Protein AF-A0A069I7I7-F1 (afdb_monomer)

Structure (mmCIF, N/CA/C/O backbone):
data_AF-A0A069I7I7-F1
#
_entry.id   AF-A0A069I7I7-F1
#
loop_
_atom_site.group_PDB
_atom_site.id
_atom_site.type_symbol
_atom_site.label_atom_id
_atom_site.label_alt_id
_atom_site.label_comp_id
_atom_site.label_asym_id
_atom_site.label_entity_id
_atom_site.label_seq_id
_atom_site.pdbx_PDB_ins_code
_atom_site.Cartn_x
_atom_site.Cartn_y
_atom_site.Cartn_z
_atom_site.occupancy
_atom_site.B_iso_or_equiv
_atom_site.auth_seq_id
_atom_site.auth_comp_id
_atom_site.auth_asym_id
_atom_site.auth_atom_id
_atom_site.pdbx_PDB_model_num
ATOM 1 N N . MET A 1 1 ? 17.242 -14.903 -1.093 1.00 51.94 1 MET A N 1
ATOM 2 C CA . MET A 1 1 ? 15.790 -14.796 -0.841 1.00 51.94 1 MET A CA 1
ATOM 3 C C . MET A 1 1 ? 15.585 -13.545 -0.010 1.00 51.94 1 MET A C 1
ATOM 5 O O . MET A 1 1 ? 16.228 -13.436 1.028 1.00 51.94 1 MET A O 1
ATOM 9 N N . GLU A 1 2 ? 14.822 -12.568 -0.493 1.00 73.19 2 GLU A N 1
ATOM 10 C CA . GLU A 1 2 ? 14.575 -11.352 0.289 1.00 73.19 2 GLU A CA 1
ATOM 11 C C . GLU A 1 2 ? 13.695 -11.667 1.502 1.00 73.19 2 GLU A C 1
ATOM 13 O O . GLU A 1 2 ? 12.780 -12.489 1.434 1.00 73.19 2 GLU A O 1
ATOM 18 N N . LYS A 1 3 ? 14.014 -11.047 2.639 1.00 81.94 3 LYS A N 1
ATOM 19 C CA . LYS A 1 3 ? 13.274 -11.223 3.890 1.00 81.94 3 LYS A CA 1
ATOM 20 C C . LYS A 1 3 ? 11.947 -10.454 3.802 1.00 81.94 3 LYS A C 1
ATOM 22 O O . LYS A 1 3 ? 11.969 -9.314 3.336 1.00 81.94 3 LYS A O 1
ATOM 27 N N . PRO A 1 4 ? 10.820 -11.002 4.297 1.00 85.81 4 PRO A N 1
ATOM 28 C CA . PRO A 1 4 ? 9.576 -10.244 4.380 1.00 85.81 4 PRO A CA 1
ATOM 29 C C . PRO A 1 4 ? 9.771 -8.966 5.209 1.00 85.81 4 PRO A C 1
ATOM 31 O O . PRO A 1 4 ? 10.443 -8.972 6.246 1.00 85.81 4 PRO A O 1
ATOM 34 N N . ILE A 1 5 ? 9.177 -7.870 4.739 1.00 89.19 5 ILE A N 1
ATOM 35 C CA . ILE A 1 5 ? 9.208 -6.559 5.394 1.00 89.19 5 ILE A CA 1
ATOM 36 C C . ILE A 1 5 ? 7.835 -6.228 5.981 1.00 89.19 5 ILE A C 1
ATOM 38 O O . ILE A 1 5 ? 6.811 -6.654 5.453 1.00 89.19 5 ILE A O 1
ATOM 42 N N . SER A 1 6 ? 7.810 -5.471 7.080 1.00 90.12 6 SER A N 1
ATOM 43 C CA . SER A 1 6 ? 6.559 -4.979 7.662 1.00 90.12 6 SER A CA 1
ATOM 44 C C . SER A 1 6 ? 5.961 -3.854 6.817 1.00 90.12 6 SER A C 1
ATOM 46 O O . SER A 1 6 ? 6.673 -3.160 6.087 1.00 90.12 6 SER A O 1
ATOM 48 N N . LEU A 1 7 ? 4.651 -3.644 6.958 1.00 88.69 7 LEU A N 1
ATOM 49 C CA . LEU A 1 7 ? 3.927 -2.584 6.256 1.00 88.69 7 LEU A CA 1
ATOM 50 C C . LEU A 1 7 ? 4.448 -1.182 6.625 1.00 88.69 7 LEU A C 1
ATOM 52 O O . LEU A 1 7 ? 4.604 -0.331 5.758 1.00 88.69 7 LEU A O 1
ATOM 56 N N . GLU A 1 8 ? 4.810 -0.968 7.891 1.00 89.56 8 GLU A N 1
ATOM 57 C CA . GLU A 1 8 ? 5.459 0.265 8.357 1.00 89.56 8 GLU A CA 1
ATOM 58 C C . GLU A 1 8 ? 6.761 0.540 7.587 1.00 89.56 8 GLU A C 1
ATOM 60 O O . GLU A 1 8 ? 6.950 1.611 7.009 1.00 89.56 8 GLU A O 1
ATOM 65 N N . ARG A 1 9 ? 7.646 -0.463 7.503 1.00 90.31 9 ARG A N 1
ATOM 66 C CA . ARG A 1 9 ? 8.910 -0.345 6.763 1.00 90.31 9 ARG A CA 1
ATOM 67 C C . ARG A 1 9 ? 8.695 -0.213 5.261 1.00 90.31 9 ARG A C 1
ATOM 69 O O . ARG A 1 9 ? 9.555 0.348 4.580 1.00 90.31 9 ARG A O 1
ATOM 76 N N . LEU A 1 10 ? 7.598 -0.750 4.729 1.00 91.50 10 LEU A N 1
ATOM 77 C CA . LEU A 1 10 ? 7.233 -0.568 3.331 1.00 91.50 10 LEU A CA 1
ATOM 78 C C . LEU A 1 10 ? 6.961 0.915 3.046 1.00 91.50 10 LEU A C 1
ATOM 80 O O . LEU A 1 10 ? 7.569 1.438 2.117 1.00 91.50 10 LEU A O 1
ATOM 84 N N . PHE A 1 11 ? 6.129 1.578 3.855 1.00 90.50 11 PHE A N 1
ATOM 85 C CA . PHE A 1 11 ? 5.718 2.972 3.637 1.00 90.50 11 PHE A CA 1
ATOM 86 C C . PHE A 1 11 ? 6.732 4.030 4.091 1.00 90.50 11 PHE A C 1
ATOM 88 O O . PHE A 1 11 ? 6.645 5.177 3.658 1.00 90.50 11 PHE A O 1
ATOM 95 N N . LYS A 1 12 ? 7.707 3.671 4.929 1.00 91.56 12 LYS A N 1
ATOM 96 C CA . LYS A 1 12 ? 8.744 4.609 5.373 1.00 91.56 12 LYS A CA 1
ATOM 97 C C . LYS A 1 12 ? 9.637 5.069 4.210 1.00 91.56 12 LYS A C 1
ATOM 99 O O . LYS A 1 12 ? 10.272 4.225 3.579 1.00 91.56 12 LYS A O 1
ATOM 104 N N . GLU A 1 13 ? 9.717 6.388 3.992 1.00 90.44 13 GLU A N 1
ATOM 105 C CA . GLU A 1 13 ? 10.642 7.068 3.053 1.00 90.44 13 GLU A CA 1
ATOM 106 C C . GLU A 1 13 ? 10.544 6.575 1.591 1.00 90.44 13 GLU A C 1
ATOM 108 O O . GLU A 1 13 ? 11.500 6.653 0.815 1.00 90.44 13 GLU A O 1
ATOM 113 N N . LYS A 1 14 ? 9.376 6.049 1.194 1.00 92.75 14 LYS A N 1
ATOM 114 C CA . LYS A 1 14 ? 9.113 5.578 -0.173 1.00 92.75 14 LYS A CA 1
ATOM 115 C C . LYS A 1 14 ? 7.915 6.281 -0.783 1.00 92.75 14 LYS A C 1
ATOM 117 O O . LYS A 1 14 ? 6.891 6.468 -0.129 1.00 92.75 14 LYS A O 1
ATOM 122 N N . ILE A 1 15 ? 8.031 6.587 -2.068 1.00 92.25 15 ILE A N 1
ATOM 123 C CA . ILE A 1 15 ? 6.934 7.064 -2.905 1.00 92.25 15 ILE A CA 1
ATOM 124 C C . ILE A 1 15 ? 6.593 5.955 -3.890 1.00 92.25 15 ILE A C 1
ATOM 126 O O . ILE A 1 15 ? 7.473 5.417 -4.558 1.00 92.25 15 ILE A O 1
ATOM 130 N N . PHE A 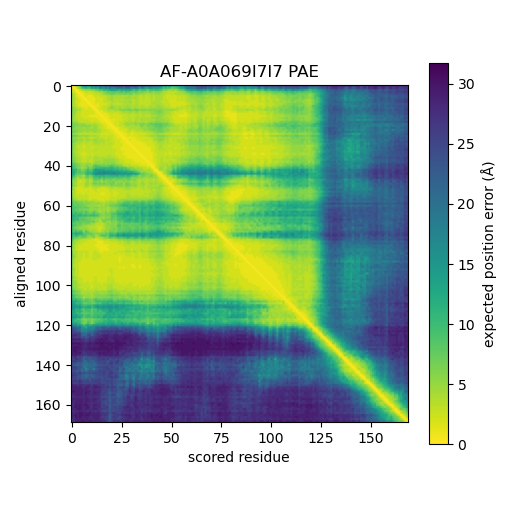1 16 ? 5.312 5.618 -3.994 1.00 94.12 16 PHE A N 1
ATOM 131 C CA . PHE A 1 16 ? 4.826 4.606 -4.923 1.00 94.12 16 PHE A CA 1
ATOM 132 C C . PHE A 1 16 ? 4.076 5.275 -6.066 1.00 94.12 16 PHE A C 1
ATOM 134 O O . PHE A 1 16 ? 3.040 5.904 -5.849 1.00 94.12 16 PHE A O 1
ATOM 141 N N . ARG A 1 17 ? 4.571 5.099 -7.288 1.00 91.81 17 ARG A N 1
ATOM 142 C CA . ARG A 1 17 ? 3.918 5.564 -8.509 1.00 91.81 17 ARG A CA 1
ATOM 143 C C . ARG A 1 17 ? 3.365 4.371 -9.278 1.00 91.81 17 ARG A C 1
ATOM 145 O O . ARG A 1 17 ? 4.064 3.388 -9.524 1.00 91.81 17 ARG A O 1
ATOM 152 N N . ILE A 1 18 ? 2.089 4.460 -9.641 1.00 92.62 18 ILE A N 1
ATOM 153 C CA . ILE A 1 18 ? 1.427 3.482 -10.506 1.00 92.62 18 ILE A CA 1
ATOM 154 C C . ILE A 1 18 ? 1.646 3.933 -11.956 1.00 92.62 18 ILE A C 1
ATOM 156 O O . ILE A 1 18 ? 1.215 5.036 -12.290 1.00 92.62 18 ILE A O 1
ATOM 160 N N . PRO A 1 19 ? 2.324 3.143 -12.806 1.00 90.44 19 PRO A N 1
ATOM 161 C CA . PRO A 1 19 ? 2.519 3.500 -14.210 1.00 90.44 19 PRO A CA 1
ATOM 162 C C . PRO A 1 19 ? 1.201 3.565 -14.994 1.00 90.44 19 PRO A C 1
ATOM 164 O O . PRO A 1 19 ? 0.278 2.802 -14.717 1.00 90.44 19 PRO A O 1
ATOM 167 N N . ASP A 1 20 ? 1.127 4.411 -16.023 1.00 88.81 20 ASP A N 1
ATOM 168 C CA . ASP A 1 20 ? -0.123 4.667 -16.763 1.00 88.81 20 ASP A CA 1
ATOM 169 C C . ASP A 1 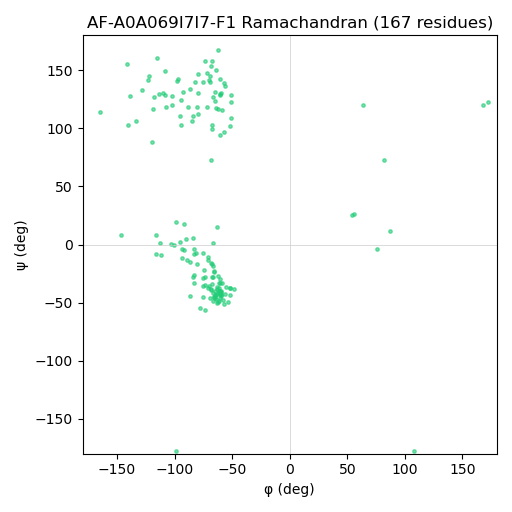20 ? -0.657 3.452 -17.540 1.00 88.81 20 ASP A C 1
ATOM 171 O O . ASP A 1 20 ? -1.854 3.354 -17.804 1.00 88.81 20 ASP A O 1
ATOM 175 N N . TYR A 1 21 ? 0.214 2.498 -17.881 1.00 89.12 21 TYR A N 1
ATOM 176 C CA . TYR A 1 21 ? -0.165 1.250 -18.554 1.00 89.12 21 TYR A CA 1
ATOM 177 C C . TYR A 1 21 ? -0.840 0.231 -17.622 1.00 89.12 21 TYR A C 1
ATOM 179 O O . TYR A 1 21 ? -1.317 -0.808 -18.082 1.00 89.12 21 TYR A O 1
ATOM 187 N N . GLN A 1 22 ? -0.874 0.490 -16.314 1.00 91.38 22 GLN A N 1
ATOM 188 C CA . GLN A 1 22 ? -1.539 -0.385 -15.362 1.00 91.38 22 GLN A CA 1
ATOM 189 C C . GLN A 1 22 ? -3.055 -0.174 -15.357 1.00 91.38 22 GLN A C 1
ATOM 191 O O . GLN A 1 22 ? -3.574 0.932 -15.512 1.00 91.38 22 GLN A O 1
ATOM 196 N N . ARG A 1 23 ? -3.801 -1.256 -15.117 1.00 92.12 23 ARG A N 1
ATOM 197 C CA . ARG A 1 23 ? -5.268 -1.183 -15.045 1.00 92.12 23 ARG A CA 1
ATOM 198 C C . ARG A 1 23 ? -5.742 -0.395 -13.821 1.00 92.12 23 ARG A C 1
ATOM 200 O O . ARG A 1 23 ? -5.053 -0.318 -12.809 1.00 92.12 23 ARG A O 1
ATOM 207 N N . GLY A 1 24 ? -6.969 0.117 -13.872 1.00 93.75 24 GLY A N 1
ATOM 208 C CA . GLY A 1 24 ? -7.611 0.734 -12.709 1.00 93.75 24 GLY A CA 1
ATOM 209 C C . GLY A 1 24 ? -7.825 -0.242 -11.543 1.00 93.75 24 GLY A C 1
ATOM 210 O O . GLY A 1 24 ? -7.709 -1.464 -11.689 1.00 93.75 24 GLY A O 1
ATOM 211 N N . TYR A 1 25 ? -8.158 0.300 -10.369 1.00 94.88 25 TYR A N 1
ATOM 212 C CA . TYR A 1 25 ? -8.562 -0.516 -9.225 1.00 94.88 25 TYR A CA 1
ATOM 213 C C . TYR A 1 25 ? -9.822 -1.328 -9.562 1.00 94.88 25 TYR A C 1
ATOM 215 O O . TYR A 1 25 ? -10.793 -0.775 -10.073 1.00 94.88 25 TYR A O 1
ATOM 223 N N . ALA A 1 26 ? -9.788 -2.639 -9.321 1.00 95.12 26 ALA A N 1
ATOM 224 C CA . ALA A 1 26 ? -10.813 -3.569 -9.796 1.00 95.12 26 ALA A CA 1
ATOM 225 C C . ALA A 1 26 ? -11.074 -4.752 -8.849 1.00 95.12 26 ALA A C 1
ATOM 227 O O . ALA A 1 26 ? -11.787 -5.682 -9.232 1.00 95.12 26 ALA A O 1
ATOM 228 N N . TRP A 1 27 ? -10.508 -4.754 -7.637 1.00 95.38 27 TRP A N 1
ATOM 229 C CA . TRP A 1 27 ? -10.890 -5.734 -6.619 1.00 95.38 27 TRP A CA 1
ATOM 230 C C . TRP A 1 27 ? -12.378 -5.610 -6.286 1.00 95.38 27 TRP A C 1
ATOM 232 O O . TRP A 1 27 ? -12.891 -4.521 -6.032 1.00 95.38 27 TRP A O 1
ATOM 242 N N . GLN A 1 28 ? -13.054 -6.752 -6.322 1.00 94.62 28 GLN A N 1
ATOM 243 C CA . GLN A 1 28 ? -14.460 -6.924 -6.002 1.00 94.62 28 GLN A CA 1
ATOM 244 C C . GLN A 1 28 ? -14.610 -7.437 -4.568 1.00 94.62 28 GLN A C 1
ATOM 246 O O . GLN A 1 28 ? -13.647 -7.594 -3.809 1.00 94.62 28 GLN A O 1
ATOM 251 N N . ARG A 1 29 ? -15.859 -7.682 -4.179 1.00 94.25 29 ARG A N 1
ATOM 252 C CA . ARG A 1 29 ? -16.228 -8.015 -2.807 1.00 94.25 29 ARG A CA 1
ATOM 253 C C . ARG A 1 29 ? -15.549 -9.289 -2.309 1.00 94.25 29 ARG A C 1
ATOM 255 O O . ARG A 1 29 ? -15.216 -9.368 -1.131 1.00 94.25 29 ARG A O 1
ATOM 262 N N . GLU A 1 30 ? -15.312 -10.252 -3.189 1.00 95.69 30 GLU A N 1
ATOM 263 C CA . GLU A 1 30 ? -14.651 -11.515 -2.872 1.00 95.69 30 GLU A CA 1
ATOM 264 C C . GLU A 1 30 ? -13.188 -11.287 -2.474 1.00 95.69 30 GLU A C 1
ATOM 266 O O . GLU A 1 30 ? -12.748 -11.806 -1.450 1.00 95.69 30 GLU A O 1
ATOM 271 N N . GLN A 1 31 ? -12.448 -10.460 -3.225 1.00 93.75 31 GLN A N 1
ATOM 272 C CA . GLN A 1 31 ? -11.058 -10.134 -2.884 1.00 93.75 31 GLN A CA 1
ATOM 273 C C . GLN A 1 31 ? -10.975 -9.295 -1.607 1.00 93.75 31 GLN A C 1
ATOM 275 O O . GLN A 1 31 ? -10.097 -9.528 -0.780 1.00 93.75 31 GLN A O 1
ATOM 280 N N . LEU A 1 32 ? -11.911 -8.360 -1.416 1.00 94.56 32 LEU A N 1
ATOM 281 C CA . LEU A 1 32 ? -12.004 -7.579 -0.180 1.00 94.56 32 LEU A CA 1
ATOM 282 C C . LEU A 1 32 ? -12.306 -8.460 1.036 1.00 94.56 32 LEU A C 1
ATOM 284 O O . LEU A 1 32 ? -11.750 -8.234 2.107 1.00 94.56 32 LEU A O 1
ATOM 288 N N . LYS A 1 33 ? -13.160 -9.477 0.874 1.00 94.06 33 LYS A N 1
ATOM 289 C CA . LYS A 1 33 ? -13.464 -10.443 1.931 1.00 94.06 33 LYS A CA 1
ATOM 290 C C . LYS A 1 33 ? -12.237 -11.283 2.285 1.00 94.06 33 LYS A C 1
ATOM 292 O O . LYS A 1 33 ? -11.941 -11.412 3.464 1.00 94.06 33 LYS A O 1
ATOM 297 N N . ALA A 1 34 ? -11.504 -11.781 1.290 1.00 91.00 34 ALA A N 1
ATOM 298 C CA . ALA A 1 34 ? -10.265 -12.523 1.527 1.00 91.00 34 ALA A CA 1
ATOM 299 C C . ALA A 1 34 ? -9.213 -11.659 2.247 1.00 91.00 34 ALA A C 1
ATOM 301 O O . ALA A 1 34 ? -8.657 -12.072 3.256 1.00 91.00 34 ALA A O 1
ATOM 302 N N . PHE A 1 35 ? -9.016 -10.415 1.795 1.00 91.50 35 PHE A N 1
ATOM 303 C CA . PHE A 1 35 ? -8.140 -9.450 2.467 1.00 91.50 35 PHE A CA 1
ATOM 304 C C . PHE A 1 35 ? -8.539 -9.219 3.931 1.00 91.50 35 PHE A C 1
ATOM 306 O O . PHE A 1 35 ? -7.693 -9.148 4.819 1.00 91.50 35 PHE A O 1
ATOM 313 N N . TRP A 1 36 ? -9.839 -9.101 4.188 1.00 91.75 36 TRP A N 1
ATOM 314 C CA . TRP A 1 36 ? -10.365 -8.920 5.531 1.00 91.75 36 TRP A CA 1
ATOM 315 C C . TRP A 1 36 ? -10.145 -10.150 6.421 1.00 91.75 36 TRP A C 1
ATOM 317 O O . TRP A 1 36 ? -9.755 -10.018 7.579 1.00 91.75 36 TRP A O 1
ATOM 327 N N . GLU A 1 37 ? -10.353 -11.348 5.878 1.00 89.44 37 GLU A N 1
ATOM 328 C CA . GLU A 1 37 ? -10.067 -12.605 6.570 1.00 89.44 37 GLU A CA 1
ATOM 329 C C . GLU A 1 37 ? -8.575 -12.726 6.913 1.00 89.44 37 GLU A C 1
ATOM 331 O O . GLU A 1 37 ? -8.250 -13.123 8.033 1.00 89.44 37 GLU A O 1
ATOM 336 N N . ASP A 1 38 ? -7.669 -12.320 6.018 1.00 87.88 38 ASP A N 1
ATOM 337 C CA . ASP A 1 38 ? -6.225 -12.298 6.293 1.00 87.88 38 ASP A CA 1
ATOM 338 C C . ASP A 1 38 ? -5.887 -11.395 7.496 1.00 87.88 38 ASP A C 1
ATOM 340 O O . ASP A 1 38 ? -5.064 -11.767 8.335 1.00 87.88 38 ASP A O 1
ATOM 344 N N . LEU A 1 39 ? -6.555 -10.240 7.622 1.00 86.38 39 LEU A N 1
ATOM 345 C CA . LEU A 1 39 ? -6.377 -9.319 8.750 1.00 86.38 39 LEU A CA 1
ATOM 346 C C . LEU A 1 39 ? -6.928 -9.883 10.067 1.00 86.38 39 LEU A C 1
ATOM 348 O O . LEU A 1 39 ? -6.249 -9.821 11.088 1.00 86.38 39 LEU A O 1
ATOM 352 N N . VAL A 1 40 ? -8.137 -10.449 10.066 1.00 86.25 40 VAL A N 1
ATOM 353 C CA . VAL A 1 40 ? -8.758 -11.005 11.287 1.00 86.25 40 VAL A CA 1
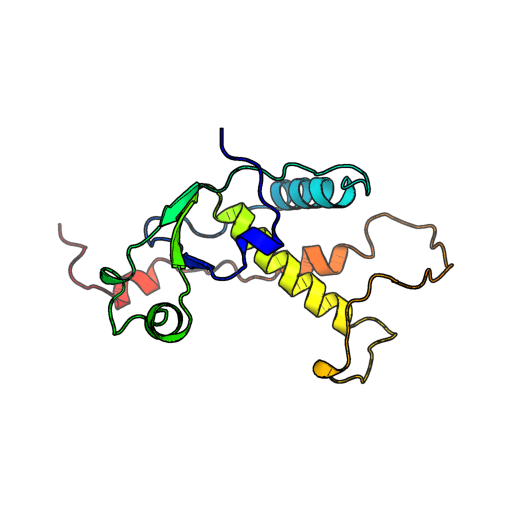ATOM 354 C C . VAL A 1 40 ? -7.996 -12.231 11.802 1.00 86.25 40 VAL A C 1
ATOM 356 O O . VAL A 1 40 ? -7.980 -12.499 13.001 1.00 86.25 40 VAL A O 1
ATOM 359 N N . ASN A 1 41 ? -7.331 -12.966 10.911 1.00 83.00 41 ASN A N 1
ATOM 360 C CA . ASN A 1 41 ? -6.552 -14.152 11.261 1.00 83.00 41 ASN A CA 1
ATOM 361 C C . ASN A 1 41 ? -5.116 -13.844 11.739 1.00 83.00 41 ASN A C 1
ATOM 363 O O . ASN A 1 41 ? -4.336 -14.782 11.967 1.00 83.00 41 ASN A O 1
ATOM 367 N N . LEU A 1 42 ? -4.749 -12.567 11.902 1.00 82.94 42 LEU A N 1
ATOM 368 C CA . LEU A 1 42 ? -3.487 -12.155 12.521 1.00 82.94 42 LEU A CA 1
ATOM 369 C C . LEU A 1 42 ? -3.464 -12.603 13.991 1.00 82.94 42 LEU A C 1
ATOM 371 O O . LEU A 1 42 ? -4.291 -12.186 14.795 1.00 82.94 42 LEU A O 1
ATOM 375 N N . LYS A 1 43 ? -2.510 -13.470 14.347 1.00 78.31 43 LYS A N 1
ATOM 376 C CA . LYS A 1 43 ? -2.255 -13.864 15.742 1.00 78.31 43 LYS A CA 1
ATOM 377 C C . LYS A 1 43 ? -1.089 -13.040 16.277 1.00 78.31 43 LYS A C 1
ATOM 379 O O . LYS A 1 43 ? -0.115 -12.878 15.549 1.00 78.31 43 LYS A O 1
ATOM 384 N N . GLU A 1 44 ? -1.158 -12.607 17.534 1.00 74.06 44 GLU A N 1
ATOM 385 C CA . GLU A 1 44 ? -0.127 -11.774 18.184 1.00 74.06 44 GLU A CA 1
ATOM 386 C C . GLU A 1 44 ? 1.289 -12.363 18.047 1.00 74.06 44 GLU A C 1
ATOM 388 O O . GLU A 1 44 ? 2.237 -11.644 17.747 1.00 74.06 44 GLU A O 1
ATOM 393 N N . ASP A 1 45 ? 1.417 -13.691 18.120 1.00 78.44 45 ASP A N 1
ATOM 394 C CA . ASP A 1 45 ? 2.714 -14.377 18.060 1.00 78.44 45 ASP A CA 1
ATOM 395 C C . ASP A 1 45 ? 3.172 -14.770 16.643 1.00 78.44 45 ASP A C 1
ATOM 397 O O . ASP A 1 45 ? 4.171 -15.483 16.488 1.00 78.44 45 ASP A O 1
ATOM 401 N N . ARG A 1 46 ? 2.439 -14.400 15.579 1.00 76.88 46 ARG A N 1
ATOM 402 C CA . ARG A 1 46 ? 2.767 -14.839 14.209 1.00 76.88 46 ARG A CA 1
ATOM 403 C C . ARG A 1 46 ? 2.616 -13.741 13.167 1.00 76.88 46 ARG A C 1
ATOM 405 O O . ARG A 1 46 ? 1.535 -13.209 12.944 1.00 76.88 46 ARG A O 1
ATOM 412 N N . SER A 1 47 ? 3.678 -13.541 12.391 1.00 76.94 47 SER A N 1
ATOM 413 C CA . SER A 1 47 ? 3.618 -12.755 11.160 1.00 76.94 47 SER A CA 1
ATOM 414 C C . SER A 1 47 ? 2.752 -13.457 10.114 1.00 76.94 47 SER A C 1
ATOM 416 O O . SER A 1 47 ? 3.006 -14.612 9.765 1.00 76.94 47 SER A O 1
ATOM 418 N N . HIS A 1 48 ? 1.761 -12.750 9.575 1.00 81.69 48 HIS A N 1
ATOM 419 C CA . HIS A 1 48 ? 0.995 -13.215 8.424 1.00 81.69 48 HIS A CA 1
ATOM 420 C C . HIS A 1 48 ? 1.621 -12.687 7.134 1.00 81.69 48 HIS A C 1
ATOM 422 O O . HIS A 1 48 ? 1.915 -11.497 7.003 1.00 81.69 48 HIS A O 1
ATOM 428 N N . TYR A 1 49 ? 1.830 -13.579 6.172 1.00 83.19 49 TYR A N 1
ATOM 429 C CA . TYR A 1 49 ? 2.343 -13.202 4.868 1.00 83.19 49 TYR A CA 1
ATOM 430 C C . TYR A 1 49 ? 1.197 -12.755 3.964 1.00 83.19 49 TYR A C 1
ATOM 432 O O . TYR A 1 49 ? 0.430 -13.572 3.467 1.00 83.19 49 TYR A O 1
ATOM 440 N N . THR A 1 50 ? 1.101 -11.451 3.730 1.00 83.00 50 THR A N 1
ATOM 441 C CA . THR A 1 50 ? 0.009 -10.848 2.959 1.00 83.00 50 THR A CA 1
ATOM 442 C C . THR A 1 50 ? 0.333 -10.711 1.470 1.00 83.00 50 THR A C 1
ATOM 444 O O . THR A 1 50 ? -0.344 -9.959 0.783 1.00 83.00 50 THR A O 1
ATOM 447 N N . GLY A 1 51 ? 1.332 -11.424 0.935 1.00 85.19 51 GLY A N 1
ATOM 448 C CA . GLY A 1 51 ? 1.653 -11.460 -0.501 1.00 85.19 51 GLY A CA 1
ATOM 449 C C . GLY A 1 51 ? 2.932 -10.719 -0.915 1.00 85.19 51 GLY A C 1
ATOM 450 O O . GLY A 1 51 ? 3.672 -10.196 -0.085 1.00 85.19 51 GLY A O 1
ATOM 451 N N . VAL A 1 52 ? 3.204 -10.712 -2.227 1.00 90.19 52 VAL A N 1
ATOM 452 C CA . VAL A 1 52 ? 4.365 -10.049 -2.852 1.00 90.19 52 VAL A CA 1
ATOM 453 C C . VAL A 1 52 ? 3.959 -8.673 -3.384 1.00 90.19 52 VAL A C 1
ATOM 455 O O . VAL A 1 52 ? 2.866 -8.516 -3.930 1.00 90.19 52 VAL A O 1
ATOM 458 N N . LEU A 1 53 ? 4.861 -7.698 -3.265 1.00 92.62 53 LEU A N 1
ATOM 459 C CA . LEU A 1 53 ? 4.841 -6.459 -4.041 1.00 92.62 53 LEU A CA 1
ATOM 460 C C . LEU A 1 53 ? 6.114 -6.409 -4.884 1.00 92.62 53 LEU A C 1
ATOM 462 O O . LEU A 1 53 ? 7.210 -6.543 -4.338 1.00 92.62 53 LEU A O 1
ATOM 466 N N . THR A 1 54 ? 5.973 -6.209 -6.191 1.00 93.44 54 THR A N 1
ATOM 467 C CA . THR A 1 54 ? 7.122 -6.056 -7.089 1.00 93.44 54 THR A CA 1
ATOM 468 C C . THR A 1 54 ? 7.290 -4.586 -7.416 1.00 93.44 54 THR A C 1
ATOM 470 O O . THR A 1 54 ? 6.384 -3.951 -7.958 1.00 93.44 54 THR A O 1
ATOM 473 N N . LEU A 1 55 ? 8.456 -4.052 -7.066 1.00 94.25 55 LEU A N 1
ATOM 474 C CA . LEU A 1 55 ? 8.781 -2.641 -7.190 1.00 94.25 55 LEU A CA 1
ATOM 475 C C . LEU A 1 55 ? 10.021 -2.468 -8.060 1.00 94.25 55 LEU A C 1
ATOM 477 O O . LEU A 1 55 ? 10.958 -3.262 -7.983 1.00 94.25 55 LEU A O 1
ATOM 481 N N . THR A 1 56 ? 10.044 -1.398 -8.841 1.00 94.56 56 THR A N 1
ATOM 482 C CA . THR A 1 56 ? 11.236 -0.951 -9.561 1.00 94.56 56 THR A CA 1
ATOM 483 C C . THR A 1 56 ? 11.594 0.437 -9.068 1.00 94.56 56 THR A C 1
ATOM 485 O O . THR A 1 56 ? 10.801 1.364 -9.218 1.00 94.56 56 THR A O 1
ATOM 488 N N . GLU A 1 57 ? 12.762 0.573 -8.446 1.00 93.88 57 GLU A N 1
ATOM 489 C CA . GLU A 1 57 ? 13.275 1.871 -8.007 1.00 93.88 57 GLU A CA 1
ATOM 490 C C . GLU A 1 57 ? 13.549 2.753 -9.229 1.00 93.88 57 GLU A C 1
ATO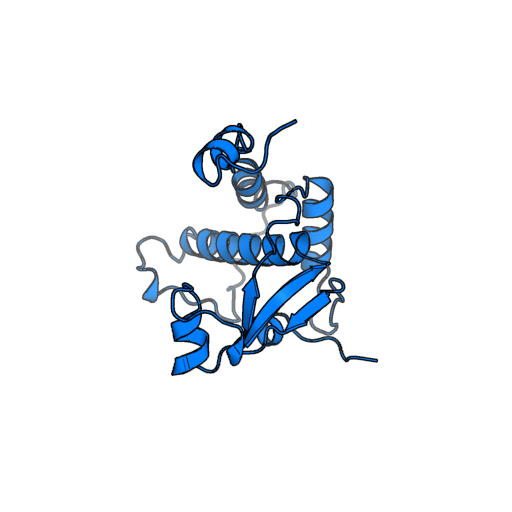M 492 O O . GLU A 1 57 ? 14.163 2.321 -10.209 1.00 93.88 57 GLU A O 1
ATOM 497 N N . VAL A 1 58 ? 13.062 3.987 -9.176 1.00 91.31 58 VAL A N 1
ATOM 498 C CA . VAL A 1 58 ? 13.353 5.024 -10.159 1.00 91.31 58 VAL A CA 1
ATOM 499 C C . VAL A 1 58 ? 14.526 5.826 -9.617 1.00 91.31 58 VAL A C 1
ATOM 501 O O . VAL A 1 58 ? 14.468 6.330 -8.499 1.00 91.31 58 VAL A O 1
ATOM 504 N N . SER A 1 59 ? 15.597 5.931 -10.404 1.00 88.50 59 SER A N 1
ATOM 505 C CA . SER A 1 59 ? 16.763 6.738 -10.033 1.00 88.50 59 SER A CA 1
ATOM 506 C C . SER A 1 59 ? 16.348 8.180 -9.749 1.00 88.50 59 SER A C 1
ATOM 508 O O . SER A 1 59 ? 15.606 8.761 -10.540 1.00 88.50 59 SER A O 1
ATOM 510 N N . ASN A 1 60 ? 16.874 8.781 -8.678 1.00 83.81 60 ASN A N 1
ATOM 511 C CA . ASN A 1 60 ? 16.588 10.175 -8.323 1.00 83.81 60 ASN A CA 1
ATOM 512 C C . ASN A 1 60 ? 16.903 11.136 -9.482 1.00 83.81 60 ASN A C 1
ATOM 514 O O . ASN A 1 60 ? 16.134 12.048 -9.745 1.00 83.81 60 ASN A O 1
ATOM 518 N N . ALA A 1 61 ? 17.969 10.873 -10.246 1.00 83.00 61 ALA A N 1
ATOM 519 C CA . ALA A 1 61 ? 18.336 11.673 -11.419 1.00 83.00 61 ALA A CA 1
ATOM 520 C C . ALA A 1 61 ? 17.348 11.550 -12.598 1.00 83.00 61 ALA A C 1
ATOM 522 O O . ALA A 1 61 ? 17.399 12.347 -13.528 1.00 83.00 61 ALA A O 1
ATOM 523 N N . ALA A 1 62 ? 16.480 10.534 -12.593 1.00 84.38 62 ALA A N 1
ATOM 524 C CA . ALA A 1 62 ? 15.432 10.348 -13.596 1.00 84.38 62 ALA A CA 1
ATOM 525 C C . ALA A 1 62 ? 14.096 10.994 -13.184 1.00 84.38 62 ALA A C 1
ATOM 527 O O . ALA A 1 62 ? 13.145 10.982 -13.968 1.00 84.38 62 ALA A O 1
ATOM 528 N N . VAL A 1 63 ? 14.004 11.537 -11.965 1.00 84.75 63 VAL A N 1
ATOM 529 C CA . VAL A 1 63 ? 12.830 12.277 -11.497 1.00 84.75 63 VAL A CA 1
ATOM 530 C C . VAL A 1 63 ? 12.908 13.692 -12.062 1.00 84.75 63 VAL A C 1
ATOM 532 O O . VAL A 1 63 ? 13.855 14.422 -11.797 1.00 84.75 63 VAL A O 1
ATOM 535 N N . GLN A 1 64 ? 11.923 14.066 -12.875 1.00 84.75 64 GLN A N 1
ATOM 536 C CA . GLN A 1 64 ? 11.881 15.383 -13.510 1.00 84.75 64 GLN A CA 1
ATOM 537 C C . GLN A 1 64 ? 11.600 16.477 -12.469 1.00 84.75 64 GLN A C 1
ATOM 539 O O . GLN A 1 64 ? 10.777 16.271 -11.575 1.00 84.75 64 GLN A O 1
ATOM 544 N N . GLU A 1 65 ? 12.248 17.637 -12.597 1.00 83.88 65 GLU A N 1
ATOM 545 C CA . GLU A 1 65 ? 12.103 18.775 -11.669 1.00 83.88 65 GLU A CA 1
ATOM 546 C C . GLU A 1 65 ? 10.668 19.321 -11.591 1.00 83.88 65 GLU A C 1
ATOM 548 O O . GLU A 1 65 ? 10.234 19.813 -10.553 1.00 83.88 65 GLU A O 1
ATOM 553 N N . ASP A 1 66 ? 9.904 19.198 -12.676 1.00 84.94 66 ASP A N 1
ATOM 554 C CA . ASP A 1 66 ? 8.499 19.606 -12.760 1.00 84.94 66 ASP A CA 1
ATOM 555 C C . ASP A 1 66 ? 7.521 18.552 -12.207 1.00 84.94 66 ASP A C 1
ATOM 557 O O . ASP A 1 66 ? 6.310 18.795 -12.124 1.00 84.94 66 ASP A O 1
ATOM 561 N N . SER A 1 67 ? 8.021 17.381 -11.802 1.00 83.56 67 SER A N 1
ATOM 562 C CA . SER A 1 67 ? 7.200 16.343 -11.188 1.00 83.56 67 SER A CA 1
ATOM 563 C C . SER A 1 67 ? 6.771 16.736 -9.772 1.00 83.56 67 SER A C 1
ATOM 565 O O . SER A 1 67 ? 7.487 17.394 -9.018 1.00 83.56 67 SER A O 1
ATOM 567 N N . LYS A 1 68 ? 5.579 16.288 -9.367 1.00 81.94 68 LYS A N 1
ATOM 568 C CA . LYS A 1 68 ? 5.014 16.605 -8.042 1.00 81.94 68 LYS A CA 1
ATOM 569 C C . LYS A 1 68 ? 5.822 15.995 -6.901 1.00 81.94 68 LYS A C 1
ATOM 571 O O . LYS A 1 68 ? 5.710 16.438 -5.760 1.00 81.94 68 LYS A O 1
ATOM 576 N N . GLU A 1 69 ? 6.573 14.947 -7.208 1.00 83.38 69 GLU A N 1
ATOM 577 C CA . GLU A 1 69 ? 7.375 14.165 -6.284 1.00 83.38 69 GLU A CA 1
ATOM 578 C C . GLU A 1 69 ? 8.802 14.712 -6.129 1.00 83.38 69 GLU A C 1
ATOM 580 O O . GLU A 1 69 ? 9.475 14.316 -5.179 1.00 83.38 69 GLU A O 1
ATOM 585 N N . PHE A 1 70 ? 9.258 15.617 -7.008 1.00 83.25 70 PHE A N 1
ATOM 586 C CA . PHE A 1 70 ? 10.645 16.094 -7.038 1.00 83.25 70 PHE A CA 1
ATOM 587 C C . PHE A 1 70 ? 11.120 16.621 -5.678 1.00 83.25 70 PHE A C 1
ATOM 589 O O . PHE A 1 70 ? 12.124 16.148 -5.158 1.00 83.25 70 PHE A O 1
ATOM 596 N N . TRP A 1 71 ? 10.343 17.501 -5.040 1.00 85.50 71 TRP A N 1
ATOM 597 C CA . TRP A 1 71 ? 10.692 18.083 -3.735 1.00 85.50 71 TRP A CA 1
ATOM 598 C C . TRP A 1 71 ? 10.807 17.045 -2.601 1.00 85.50 71 TRP A C 1
ATOM 600 O O . TRP A 1 71 ? 11.546 17.244 -1.640 1.00 85.50 71 TRP A O 1
ATOM 610 N N . LEU A 1 72 ? 10.094 15.914 -2.684 1.00 83.81 72 LEU A N 1
ATOM 611 C CA . LEU A 1 72 ? 10.228 14.832 -1.700 1.00 83.81 72 LEU A CA 1
ATOM 612 C C . LEU A 1 72 ? 11.525 14.044 -1.916 1.00 83.81 72 LEU A C 1
ATOM 614 O O . LEU A 1 72 ? 12.136 13.568 -0.958 1.00 83.81 72 LEU A O 1
ATOM 618 N N . VAL A 1 73 ? 11.928 13.880 -3.173 1.00 84.12 73 VAL A N 1
ATOM 619 C CA . VAL A 1 73 ? 13.141 13.145 -3.543 1.00 84.12 73 VAL A CA 1
ATOM 620 C C . VAL A 1 73 ? 14.388 13.982 -3.257 1.00 84.12 73 VAL A C 1
ATOM 622 O O . VAL A 1 73 ? 15.332 13.460 -2.666 1.00 84.12 73 VAL A O 1
ATOM 625 N N . ASP A 1 74 ? 14.363 15.263 -3.627 1.00 82.00 74 ASP A N 1
ATOM 626 C CA . ASP A 1 74 ? 15.494 16.189 -3.509 1.00 82.00 74 ASP A CA 1
ATOM 627 C C . ASP A 1 74 ? 15.739 16.611 -2.049 1.00 82.00 74 ASP A C 1
ATOM 629 O O . ASP A 1 74 ? 16.795 16.320 -1.488 1.00 82.00 74 ASP A O 1
ATOM 633 N N . ASP A 1 75 ? 14.726 17.171 -1.373 1.00 80.38 75 ASP A N 1
ATOM 634 C CA . ASP A 1 75 ? 14.902 17.729 -0.022 1.00 80.38 75 ASP A CA 1
ATOM 635 C C . ASP A 1 75 ? 14.790 16.681 1.097 1.00 80.38 75 ASP A C 1
ATOM 637 O O . ASP A 1 75 ? 15.362 16.847 2.176 1.00 80.38 75 ASP A O 1
ATOM 641 N N . HIS A 1 76 ? 14.029 15.602 0.879 1.00 78.56 76 HIS A N 1
ATOM 642 C CA . HIS A 1 76 ? 13.654 14.662 1.948 1.00 78.56 76 HIS A CA 1
ATOM 643 C C . HIS A 1 76 ? 14.204 13.244 1.745 1.00 78.56 76 HIS A C 1
ATOM 645 O O . HIS A 1 76 ? 13.853 12.337 2.503 1.00 78.56 76 HIS A O 1
ATOM 651 N N . SER A 1 77 ? 15.077 13.040 0.749 1.00 84.38 77 SER A N 1
ATOM 652 C CA . SER A 1 77 ? 15.711 11.746 0.448 1.00 84.38 77 SER A CA 1
ATOM 653 C C . SER A 1 77 ? 14.721 10.588 0.237 1.00 84.38 77 SER A C 1
ATOM 655 O O . SER A 1 77 ? 15.073 9.421 0.444 1.00 84.38 77 SER A O 1
ATOM 657 N N . TYR A 1 78 ? 13.482 10.881 -0.176 1.00 90.25 78 TYR A N 1
ATOM 658 C CA . TYR A 1 78 ? 12.524 9.830 -0.503 1.00 90.25 78 TYR A CA 1
ATOM 659 C C . TYR A 1 78 ? 12.957 9.103 -1.771 1.00 90.25 78 TYR A C 1
ATOM 661 O O . TYR A 1 78 ? 13.470 9.696 -2.718 1.00 90.25 78 TYR A O 1
ATOM 669 N N . ARG A 1 79 ? 12.689 7.800 -1.807 1.00 91.69 79 ARG A N 1
ATOM 670 C CA . ARG A 1 79 ? 12.945 6.968 -2.985 1.00 91.69 79 ARG A CA 1
ATOM 671 C C . ARG A 1 79 ? 11.649 6.709 -3.738 1.00 91.69 79 ARG A C 1
ATOM 673 O O . ARG A 1 79 ? 10.665 6.256 -3.146 1.00 91.69 79 ARG A O 1
ATOM 680 N N . LEU A 1 80 ? 11.653 6.977 -5.039 1.00 93.06 80 LEU A N 1
ATOM 681 C CA . LEU A 1 80 ? 10.514 6.732 -5.917 1.00 93.06 80 LEU A CA 1
ATOM 682 C C . LEU A 1 80 ? 10.549 5.297 -6.452 1.00 93.06 80 LEU A C 1
ATOM 684 O O . LEU A 1 80 ? 11.573 4.824 -6.934 1.00 93.06 80 LEU A O 1
ATOM 688 N N . TYR A 1 81 ? 9.410 4.613 -6.412 1.00 95.00 81 TYR A N 1
ATOM 689 C CA . TYR A 1 81 ? 9.249 3.260 -6.931 1.00 95.00 81 TYR A CA 1
ATOM 690 C C . TYR A 1 81 ? 8.058 3.181 -7.877 1.00 95.00 81 TYR A C 1
ATOM 692 O O . TYR A 1 81 ? 6.951 3.605 -7.540 1.00 95.00 81 TYR A O 1
ATOM 700 N N . HIS A 1 82 ? 8.259 2.551 -9.030 1.00 94.88 82 HIS A N 1
ATOM 701 C CA . HIS A 1 82 ? 7.167 2.065 -9.859 1.00 94.88 82 HIS A CA 1
ATOM 702 C C . HIS A 1 82 ? 6.640 0.741 -9.319 1.00 94.88 82 HIS A C 1
ATOM 704 O O . HIS A 1 82 ? 7.404 -0.193 -9.067 1.00 94.88 82 HIS A O 1
ATOM 710 N N . VAL A 1 83 ? 5.321 0.652 -9.165 1.00 95.12 83 VAL A N 1
ATOM 711 C CA . VAL A 1 83 ? 4.653 -0.593 -8.778 1.00 95.12 83 VAL A CA 1
ATOM 712 C C . VAL A 1 83 ? 4.425 -1.438 -10.028 1.00 95.12 83 VAL A C 1
ATOM 714 O O . VAL A 1 83 ? 3.614 -1.085 -10.884 1.00 95.12 83 VAL A O 1
ATOM 717 N N . VAL A 1 84 ? 5.154 -2.549 -10.133 1.00 93.12 84 VAL A N 1
ATOM 718 C CA . VAL A 1 84 ? 5.072 -3.490 -11.261 1.00 93.12 84 VAL A CA 1
ATOM 719 C C . VAL A 1 84 ? 3.970 -4.517 -11.023 1.00 93.12 84 VAL A C 1
ATOM 721 O O . VAL A 1 84 ? 3.170 -4.782 -11.918 1.00 93.12 84 VAL A O 1
ATOM 724 N N . ASP A 1 85 ? 3.901 -5.059 -9.804 1.00 93.38 85 ASP A N 1
ATOM 725 C CA . ASP A 1 85 ? 2.868 -6.004 -9.381 1.00 93.38 85 ASP A CA 1
ATOM 726 C C . ASP A 1 85 ? 2.432 -5.735 -7.933 1.00 93.38 85 ASP A C 1
ATOM 728 O O . ASP A 1 85 ? 3.165 -5.151 -7.128 1.00 93.38 85 ASP A O 1
ATOM 732 N N . GLY A 1 86 ? 1.210 -6.148 -7.605 1.00 93.31 86 GLY A N 1
ATOM 733 C CA . GLY A 1 86 ? 0.611 -5.965 -6.290 1.00 93.31 86 GLY A CA 1
ATOM 734 C C . GLY A 1 86 ? -0.104 -4.624 -6.105 1.00 93.31 86 GLY A C 1
ATOM 735 O O . GLY A 1 86 ? -0.525 -4.309 -4.992 1.00 93.31 86 GLY A O 1
ATOM 736 N N . GLN A 1 87 ? -0.323 -3.861 -7.182 1.00 94.56 87 GLN A N 1
ATOM 737 C CA . GLN A 1 87 ? -0.981 -2.547 -7.130 1.00 94.56 87 GLN A CA 1
ATOM 738 C C . GLN A 1 87 ? -2.325 -2.573 -6.386 1.00 94.56 87 GLN A C 1
ATOM 740 O O . GLN A 1 87 ? -2.598 -1.712 -5.565 1.00 94.56 87 GLN A O 1
ATOM 745 N N . GLN A 1 88 ? -3.162 -3.588 -6.638 1.00 94.50 88 GLN A N 1
ATOM 746 C CA . GLN A 1 88 ? -4.526 -3.652 -6.106 1.00 94.50 88 GLN A CA 1
ATOM 747 C C . GLN A 1 88 ? -4.483 -3.855 -4.594 1.00 94.50 88 GLN A C 1
ATOM 749 O O . GLN A 1 88 ? -5.234 -3.235 -3.846 1.00 94.50 88 GLN A O 1
ATOM 754 N N . ARG A 1 89 ? -3.540 -4.687 -4.147 1.00 93.94 89 ARG A N 1
ATOM 755 C CA . ARG A 1 89 ? -3.286 -4.969 -2.741 1.00 93.94 89 ARG A CA 1
ATOM 756 C C . ARG A 1 89 ? -2.755 -3.728 -2.031 1.00 93.94 89 ARG A C 1
ATOM 758 O O . ARG A 1 89 ? -3.298 -3.356 -0.996 1.00 93.94 89 ARG A O 1
ATOM 765 N N . LEU A 1 90 ? -1.749 -3.063 -2.607 1.00 94.44 90 LEU A N 1
ATOM 766 C CA . LEU A 1 90 ? -1.193 -1.826 -2.057 1.00 94.44 90 LEU A CA 1
ATOM 767 C C . LEU A 1 90 ? -2.273 -0.744 -1.927 1.00 94.44 90 LEU A C 1
ATOM 769 O O . LEU A 1 90 ? -2.436 -0.164 -0.856 1.00 94.44 90 LEU A O 1
ATOM 773 N N . THR A 1 91 ? -3.064 -0.526 -2.981 1.0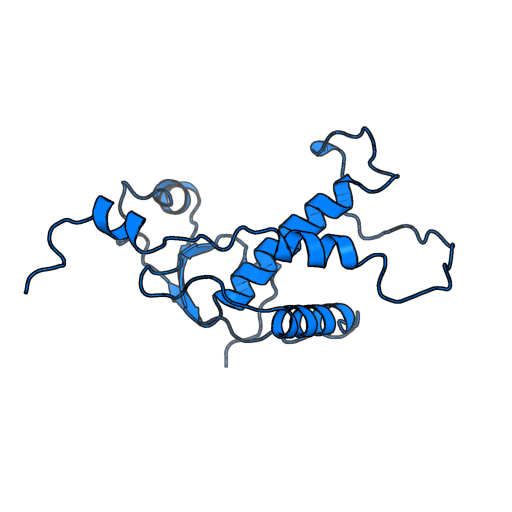0 95.00 91 THR A N 1
ATOM 774 C CA . THR A 1 91 ? -4.191 0.414 -2.954 1.00 95.00 91 THR A CA 1
ATOM 775 C C . THR A 1 91 ? -5.222 0.031 -1.893 1.00 95.00 91 THR A C 1
ATOM 777 O O . THR A 1 91 ? -5.697 0.906 -1.175 1.00 95.00 91 THR A O 1
ATOM 780 N N . THR A 1 92 ? -5.534 -1.258 -1.736 1.00 95.19 92 THR A N 1
ATOM 781 C CA . THR A 1 92 ? -6.482 -1.723 -0.710 1.00 95.19 92 THR A CA 1
ATOM 782 C C . THR A 1 92 ? -5.982 -1.430 0.697 1.00 95.19 92 THR A C 1
ATOM 784 O O . THR A 1 92 ? -6.760 -0.947 1.510 1.00 95.19 92 THR A O 1
ATOM 787 N N . PHE A 1 93 ? -4.692 -1.641 0.984 1.00 93.62 93 PHE A N 1
ATOM 788 C CA . PHE A 1 93 ? -4.113 -1.267 2.278 1.00 93.62 93 PHE A CA 1
ATOM 789 C C . PHE A 1 93 ? -4.239 0.234 2.555 1.00 93.62 93 PHE A C 1
ATOM 791 O O . PHE A 1 93 ? -4.620 0.613 3.658 1.00 93.62 93 PHE A O 1
ATOM 798 N N . VAL A 1 94 ? -3.977 1.088 1.561 1.00 94.00 94 VAL A N 1
ATOM 799 C CA . VAL A 1 94 ? -4.111 2.548 1.714 1.00 94.00 94 VAL A CA 1
ATOM 800 C C . VAL A 1 94 ? -5.566 2.948 1.978 1.00 94.00 94 VAL A C 1
ATOM 802 O O . VAL A 1 94 ? -5.835 3.702 2.911 1.00 94.00 94 VAL A O 1
ATOM 805 N N . ILE A 1 95 ? -6.514 2.406 1.205 1.00 94.62 95 ILE A N 1
ATOM 806 C CA . ILE A 1 95 ? -7.952 2.644 1.414 1.00 94.62 95 ILE A CA 1
ATOM 807 C C . ILE A 1 95 ? -8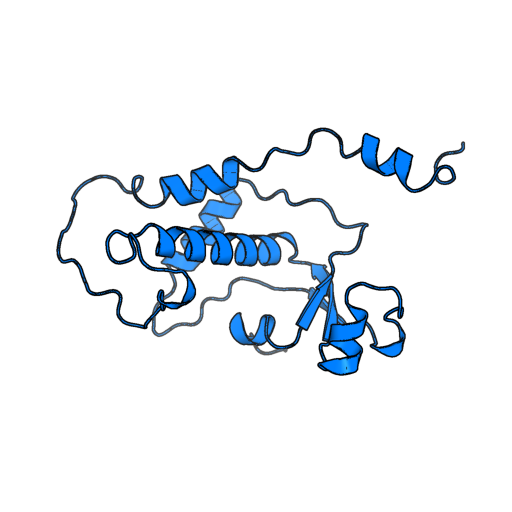.379 2.153 2.799 1.00 94.62 95 ILE A C 1
ATOM 809 O O . ILE A 1 95 ? -9.123 2.841 3.493 1.00 94.62 95 ILE A O 1
ATOM 813 N N . PHE A 1 96 ? -7.902 0.980 3.209 1.00 94.19 96 PHE A N 1
ATOM 814 C CA . PHE A 1 96 ? -8.211 0.403 4.508 1.00 94.19 96 PHE A CA 1
ATOM 815 C C . PHE A 1 96 ? -7.716 1.289 5.654 1.00 94.19 96 PHE A C 1
ATOM 817 O O . PHE A 1 96 ? -8.501 1.596 6.543 1.00 94.19 96 PHE A O 1
ATOM 824 N N . ILE A 1 97 ? -6.462 1.752 5.612 1.00 91.81 97 ILE A N 1
ATOM 825 C CA . ILE A 1 97 ? -5.900 2.650 6.635 1.00 91.81 97 ILE A CA 1
ATOM 826 C C . ILE A 1 97 ? -6.705 3.952 6.712 1.00 91.81 97 ILE A C 1
ATOM 828 O O . ILE A 1 97 ? -7.028 4.403 7.809 1.00 91.81 97 ILE A O 1
ATOM 832 N N . GLN A 1 98 ? -7.085 4.526 5.566 1.00 93.56 98 GLN A N 1
ATOM 833 C CA . GLN A 1 98 ? -7.927 5.722 5.529 1.00 93.56 98 GLN A CA 1
ATOM 834 C C . GLN A 1 98 ? -9.306 5.466 6.154 1.00 93.56 98 GLN A C 1
ATOM 836 O O . GLN A 1 98 ? -9.740 6.221 7.021 1.00 93.56 98 GLN A O 1
ATOM 841 N N . ALA A 1 99 ? -9.984 4.387 5.754 1.00 93.88 99 ALA A N 1
ATOM 842 C CA . ALA A 1 99 ? -11.297 4.028 6.287 1.00 93.88 99 ALA A CA 1
ATOM 843 C C . ALA A 1 99 ? -11.238 3.711 7.789 1.00 93.88 99 ALA A C 1
ATOM 845 O O . ALA A 1 99 ? -12.151 4.057 8.536 1.00 93.88 99 ALA A O 1
ATOM 846 N N . PHE A 1 100 ? -10.152 3.086 8.240 1.00 90.94 100 PHE A N 1
ATOM 847 C CA . PHE A 1 100 ? -9.884 2.821 9.646 1.00 90.94 100 PHE A CA 1
ATOM 848 C C . PHE A 1 100 ? -9.682 4.127 10.424 1.00 90.94 100 PHE A C 1
ATOM 850 O O . PHE A 1 100 ? -10.316 4.324 11.457 1.00 90.94 100 PHE A O 1
ATOM 857 N N . ALA A 1 101 ? -8.889 5.064 9.901 1.00 89.12 101 ALA A N 1
ATOM 858 C CA . ALA A 1 101 ? -8.710 6.380 10.510 1.00 89.12 101 ALA A CA 1
ATOM 859 C C . ALA A 1 101 ? -10.031 7.168 10.589 1.00 89.12 101 ALA A C 1
ATOM 861 O O . ALA A 1 101 ? -10.319 7.793 11.607 1.00 89.12 101 ALA A O 1
ATOM 862 N N . GLU A 1 102 ? -10.863 7.119 9.547 1.00 89.19 102 GLU A N 1
ATOM 863 C CA . GLU A 1 102 ? -12.201 7.725 9.554 1.00 89.19 102 GLU A CA 1
ATOM 864 C C . GLU A 1 102 ? -13.127 7.067 10.578 1.00 89.19 102 GLU A C 1
ATOM 866 O O . GLU A 1 102 ? -13.821 7.766 11.319 1.00 89.19 102 GLU A O 1
ATOM 871 N N . PHE A 1 103 ? -13.105 5.736 10.661 1.00 89.19 103 PHE A N 1
ATOM 872 C CA . PHE A 1 103 ? -13.891 4.979 11.629 1.00 89.19 103 PHE A CA 1
ATOM 873 C C . PHE A 1 103 ? -13.532 5.355 13.071 1.00 89.19 103 PHE A C 1
ATOM 875 O O . PHE A 1 103 ? -14.423 5.612 13.877 1.00 89.19 103 PHE A O 1
ATOM 882 N N . PHE A 1 104 ? -12.242 5.481 13.385 1.00 86.12 104 PHE A N 1
ATOM 883 C CA . PHE A 1 104 ? -11.802 5.889 14.721 1.00 86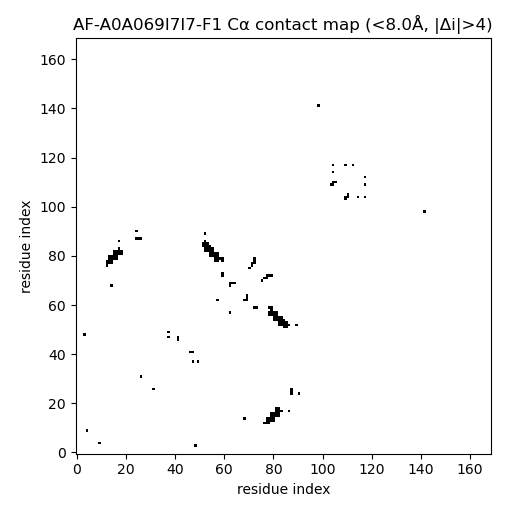.12 104 PHE A CA 1
ATOM 884 C C . PHE A 1 104 ? -12.347 7.258 15.126 1.00 86.12 104 PHE A C 1
ATOM 886 O O . PHE A 1 104 ? -12.658 7.489 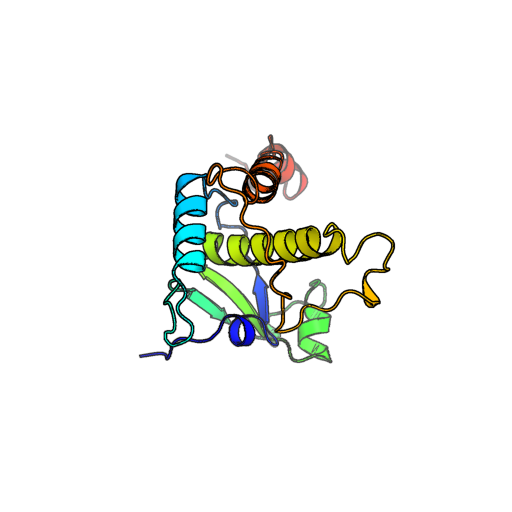16.287 1.00 86.12 104 PHE A O 1
ATOM 893 N N . ARG A 1 105 ? -12.529 8.173 14.177 1.00 85.50 105 ARG A N 1
ATOM 894 C CA . ARG A 1 105 ? -13.001 9.531 14.476 1.00 85.50 105 ARG A CA 1
ATOM 895 C C . ARG A 1 105 ? -14.485 9.603 14.809 1.00 85.50 105 ARG A C 1
ATOM 897 O O . ARG A 1 105 ? -14.907 10.572 15.432 1.00 85.50 105 ARG A O 1
ATOM 904 N N . VAL A 1 106 ? -15.272 8.618 14.380 1.00 87.94 106 VAL A N 1
ATOM 905 C CA . VAL A 1 106 ? -16.722 8.580 14.632 1.00 87.94 106 VAL A CA 1
ATOM 906 C C . VAL A 1 106 ? -17.092 7.785 15.884 1.00 87.94 106 VAL A C 1
ATOM 908 O O . VAL A 1 106 ? -18.269 7.743 16.245 1.00 87.94 106 VAL A O 1
ATOM 911 N N . LEU A 1 107 ? -16.113 7.167 16.549 1.00 87.69 107 LEU A N 1
ATOM 912 C CA . LEU A 1 107 ? -16.337 6.441 17.793 1.00 87.69 107 LEU A CA 1
ATOM 913 C C . LEU A 1 107 ? -16.881 7.378 18.894 1.00 87.69 107 LEU A C 1
ATOM 915 O O . LEU A 1 107 ? -16.461 8.539 18.965 1.00 87.69 107 LEU A O 1
ATOM 919 N N . PRO A 1 108 ? -17.806 6.906 19.756 1.00 86.62 108 PRO A N 1
ATOM 920 C CA . PRO A 1 108 ? -18.415 7.715 20.817 1.00 86.62 108 PRO A CA 1
ATOM 921 C C . PRO A 1 108 ? -17.400 8.431 21.715 1.00 86.62 108 PRO A C 1
ATOM 923 O O . PRO A 1 108 ? -17.598 9.591 22.071 1.00 86.62 108 PRO A O 1
ATOM 926 N N . GLU A 1 109 ? -16.277 7.782 22.017 1.00 84.50 109 GLU A N 1
ATOM 927 C CA . GLU A 1 109 ? -15.200 8.303 22.865 1.00 84.50 109 GLU A CA 1
ATOM 928 C C . GLU A 1 109 ? -14.458 9.495 22.237 1.00 84.50 109 GLU A C 1
ATOM 930 O O . GLU A 1 109 ? -13.735 10.229 22.927 1.00 84.50 109 GLU A O 1
ATOM 935 N N . HIS A 1 110 ? -14.617 9.686 20.926 1.00 84.56 110 HIS A N 1
ATOM 936 C CA . HIS A 1 110 ? -13.960 10.716 20.129 1.00 84.56 110 HIS A CA 1
ATOM 937 C C . HIS A 1 110 ? -14.928 11.780 19.591 1.00 84.56 110 HIS A C 1
ATOM 939 O O . HIS A 1 110 ? -14.491 12.732 18.941 1.00 84.56 110 HIS A O 1
ATOM 945 N N . GLN A 1 111 ? -16.224 11.685 19.910 1.00 81.00 111 GLN A N 1
ATOM 946 C CA . GLN A 1 111 ? -17.206 12.690 19.508 1.00 81.00 111 GLN A CA 1
ATOM 947 C C . GLN A 1 111 ? -16.852 14.074 20.070 1.00 81.00 111 GLN A C 1
ATOM 949 O O . GLN A 1 111 ? -16.562 14.237 2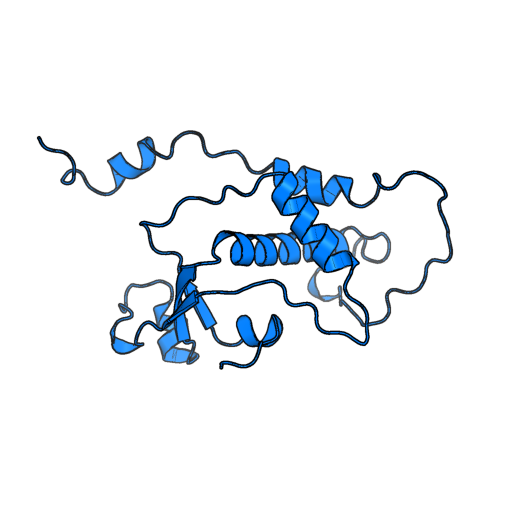1.253 1.00 81.00 111 GLN A O 1
ATOM 954 N N . GLY A 1 112 ? -16.863 15.083 19.195 1.00 81.00 112 GLY A N 1
ATOM 955 C CA . GLY A 1 112 ? -16.550 16.470 19.549 1.00 81.00 112 GLY A CA 1
ATOM 956 C C . GLY A 1 112 ? -15.062 16.770 19.763 1.00 81.00 112 GLY A C 1
ATOM 957 O O . GLY A 1 112 ? -14.719 17.935 19.953 1.00 81.00 112 GLY A O 1
ATOM 958 N N . LYS A 1 113 ? -14.173 15.769 19.692 1.00 84.50 113 LYS A N 1
ATOM 959 C CA . LYS A 1 113 ? -12.724 15.989 19.778 1.00 84.50 113 LYS A CA 1
ATOM 960 C C . LYS A 1 113 ? -12.152 16.405 18.419 1.00 84.50 113 LYS A C 1
ATOM 962 O O . LYS A 1 113 ? -12.546 15.854 17.385 1.00 84.50 113 LYS A O 1
ATOM 967 N N . PRO A 1 114 ? -11.208 17.356 18.381 1.00 84.75 114 PRO A N 1
ATOM 968 C CA . PRO A 1 114 ? -10.500 17.681 17.153 1.00 84.75 114 PRO A CA 1
ATOM 969 C C . PRO A 1 114 ? -9.587 16.519 16.737 1.00 84.75 114 PRO A C 1
ATOM 971 O O . PRO A 1 114 ? -9.086 15.766 17.568 1.00 84.75 114 PRO A O 1
ATOM 974 N N . SER A 1 115 ? -9.307 16.409 15.434 1.00 79.62 115 SER A N 1
ATOM 975 C CA . SER A 1 115 ? -8.448 15.355 14.861 1.00 79.62 115 SER A CA 1
ATOM 976 C C . SER A 1 115 ? -7.117 15.167 15.591 1.00 79.62 115 SER A C 1
ATOM 978 O O . SER A 1 115 ? -6.637 14.048 15.702 1.00 79.62 115 SER A O 1
ATOM 980 N N . ALA A 1 116 ? -6.509 16.275 16.024 1.00 83.25 116 ALA A N 1
ATOM 981 C CA . ALA A 1 116 ? -5.178 16.312 16.625 1.00 83.25 116 ALA A CA 1
ATOM 982 C C . ALA A 1 116 ? -5.134 15.702 18.036 1.00 83.25 116 ALA A C 1
ATOM 984 O O . ALA A 1 116 ? -4.056 15.440 18.557 1.00 83.25 116 ALA A O 1
ATOM 985 N N . GLU A 1 117 ? -6.294 15.478 18.653 1.00 80.69 117 GLU A N 1
ATOM 986 C CA . GLU A 1 117 ? -6.420 14.903 19.995 1.00 80.69 117 GLU A CA 1
ATOM 987 C C . GLU A 1 117 ? -6.845 13.427 19.971 1.00 80.69 117 GLU A C 1
ATOM 989 O O . GLU A 1 117 ? -7.008 12.802 21.021 1.00 80.69 117 GLU A O 1
ATOM 994 N N . ILE A 1 118 ? -7.035 12.851 18.781 1.00 83.06 118 ILE A N 1
ATOM 995 C CA . ILE A 1 118 ? -7.415 11.449 18.611 1.00 83.06 118 ILE A CA 1
ATOM 996 C C . ILE A 1 118 ? -6.142 10.635 18.378 1.00 83.06 118 ILE A C 1
ATOM 998 O O . ILE A 1 118 ? -5.511 10.737 17.328 1.00 83.06 118 ILE A O 1
ATOM 1002 N N . TYR A 1 119 ? -5.785 9.806 19.359 1.00 78.56 119 TYR A N 1
ATOM 1003 C CA . TYR A 1 119 ? -4.608 8.942 19.313 1.00 78.56 119 TYR A CA 1
ATOM 1004 C C . TYR A 1 119 ? -5.027 7.476 19.283 1.00 78.56 119 TYR A C 1
ATOM 1006 O O . TYR A 1 119 ? -5.797 7.022 20.130 1.00 78.56 119 TYR A O 1
ATOM 1014 N N . VAL A 1 120 ? -4.476 6.722 18.333 1.00 75.31 120 VAL A N 1
ATOM 1015 C CA . VAL A 1 120 ? -4.554 5.259 18.343 1.00 75.31 120 VAL A CA 1
ATOM 1016 C C . VAL A 1 120 ? -3.496 4.767 19.327 1.00 75.31 120 VAL A C 1
ATOM 1018 O O . VAL A 1 120 ? -2.303 4.948 19.098 1.00 75.31 120 VAL A O 1
ATOM 1021 N N . THR A 1 121 ? -3.932 4.199 20.449 1.00 70.12 121 THR A N 1
ATOM 1022 C CA . THR A 1 121 ? -3.043 3.606 21.458 1.00 70.12 121 THR A CA 1
ATOM 1023 C C . THR A 1 121 ? -3.291 2.105 21.542 1.00 70.12 121 THR A C 1
ATOM 1025 O O . THR A 1 121 ? -4.352 1.627 21.152 1.00 70.12 121 THR A O 1
ATOM 1028 N N . ASP A 1 122 ? -2.328 1.365 22.089 1.00 60.81 122 ASP A N 1
ATOM 1029 C CA . ASP A 1 122 ? -2.351 -0.103 22.205 1.00 60.81 122 ASP A CA 1
ATOM 1030 C C . ASP A 1 122 ? -3.439 -0.643 23.163 1.00 60.81 122 ASP A C 1
ATOM 1032 O O . ASP A 1 122 ? -3.568 -1.840 23.399 1.00 60.81 122 ASP A O 1
ATOM 1036 N N . ARG A 1 123 ? -4.243 0.249 23.754 1.00 47.22 123 ARG A N 1
ATOM 1037 C CA . ARG A 1 123 ? -5.386 -0.090 24.600 1.00 47.22 123 ARG A CA 1
ATOM 1038 C C . ARG A 1 123 ? -6.657 0.471 23.986 1.00 47.22 123 ARG A C 1
ATOM 1040 O O . ARG A 1 123 ? -7.116 1.549 24.357 1.00 47.22 123 ARG A O 1
ATOM 1047 N N . LEU A 1 124 ? -7.278 -0.307 23.105 1.00 50.78 124 LEU A N 1
ATOM 1048 C CA . LEU A 1 124 ? -8.731 -0.246 22.996 1.00 50.78 124 LEU A CA 1
ATOM 1049 C C . LEU A 1 124 ? -9.260 -0.806 24.315 1.00 50.78 124 LEU A C 1
ATOM 1051 O O . LEU A 1 124 ? -9.168 -2.005 24.567 1.00 50.78 124 LEU A O 1
ATOM 1055 N N . ALA A 1 125 ? -9.700 0.078 25.210 1.00 41.53 125 ALA A N 1
ATOM 1056 C CA . ALA A 1 125 ? -10.346 -0.336 26.443 1.00 41.53 125 ALA A CA 1
ATOM 1057 C C . ALA A 1 125 ? -11.454 -1.331 26.078 1.00 41.53 125 ALA A C 1
ATOM 1059 O O . ALA A 1 125 ? -12.314 -1.015 25.259 1.00 41.53 125 ALA A O 1
ATOM 1060 N N . HIS A 1 126 ? -11.400 -2.540 26.639 1.00 37.78 126 HIS A N 1
ATOM 1061 C CA . HIS A 1 126 ? -12.486 -3.501 26.538 1.00 37.78 126 HIS A CA 1
ATOM 1062 C C . HIS A 1 126 ? -13.745 -2.835 27.102 1.00 37.78 126 HIS A C 1
ATOM 1064 O O . HIS A 1 126 ? -13.944 -2.808 28.316 1.00 37.78 126 HIS A O 1
ATOM 1070 N N . THR A 1 127 ? -14.599 -2.279 26.245 1.00 34.31 127 THR A N 1
ATOM 1071 C CA . THR A 1 127 ? -16.000 -2.109 26.594 1.00 34.31 127 THR A CA 1
ATOM 1072 C C . THR A 1 127 ? -16.552 -3.522 26.659 1.00 34.31 127 THR A C 1
ATOM 1074 O O . THR A 1 127 ? -16.768 -4.204 25.660 1.00 34.31 127 THR A O 1
ATOM 1077 N N . THR A 1 128 ? -16.651 -4.021 27.885 1.00 34.25 128 THR A N 1
ATOM 1078 C CA . THR A 1 128 ? -17.322 -5.268 28.220 1.00 34.25 128 THR A CA 1
ATOM 1079 C C . THR A 1 128 ? -18.815 -5.081 28.001 1.00 34.25 128 THR A C 1
ATOM 1081 O O . THR A 1 128 ? -19.577 -4.969 28.952 1.00 34.25 128 THR A O 1
ATOM 1084 N N . GLU A 1 129 ? -19.238 -5.030 26.749 1.00 32.75 129 GLU A N 1
ATOM 1085 C CA . GLU A 1 129 ? -20.610 -5.313 26.370 1.00 32.75 129 GLU A CA 1
ATOM 1086 C C . GLU A 1 129 ? -20.520 -6.248 25.181 1.00 32.75 129 GLU A C 1
ATOM 1088 O O . GLU A 1 129 ? -20.099 -5.870 24.095 1.00 32.75 129 GLU A O 1
ATOM 1093 N N . THR A 1 130 ? -20.837 -7.514 25.419 1.00 38.84 130 THR A N 1
ATOM 1094 C CA . THR A 1 130 ? -21.119 -8.480 24.366 1.00 38.84 130 THR A CA 1
ATOM 1095 C C . THR A 1 130 ? -22.479 -8.141 23.760 1.00 38.84 130 THR A C 1
ATOM 1097 O O . THR A 1 130 ? -23.479 -8.289 24.467 1.00 38.84 130 THR A O 1
ATOM 1100 N N . PRO A 1 131 ? -22.591 -7.797 22.468 1.00 35.22 131 PRO A N 1
ATOM 1101 C CA . PRO A 1 131 ? -23.839 -7.943 21.759 1.00 35.22 131 PRO A CA 1
ATOM 1102 C C . PRO A 1 131 ? -23.762 -9.302 21.064 1.00 35.22 131 PRO A C 1
ATOM 1104 O O . PRO A 1 131 ? -23.088 -9.483 20.046 1.00 35.22 131 PRO A O 1
ATOM 1107 N N . THR A 1 132 ? -24.448 -10.289 21.632 1.00 46.16 132 THR A N 1
ATOM 1108 C CA . THR A 1 132 ? -25.081 -11.313 20.806 1.00 46.16 132 THR A CA 1
ATOM 1109 C C . THR A 1 132 ? -25.923 -10.580 19.766 1.00 46.16 132 THR A C 1
ATOM 1111 O O . THR A 1 132 ? -26.930 -9.988 20.130 1.00 46.16 132 THR A O 1
ATOM 1114 N N . ASP A 1 133 ? -25.432 -10.475 18.531 1.00 37.97 133 ASP A N 1
ATOM 1115 C CA . ASP A 1 133 ? -26.202 -10.758 17.315 1.00 37.97 133 ASP A CA 1
ATOM 1116 C C . ASP A 1 133 ? -25.483 -10.277 16.047 1.00 37.97 133 ASP A C 1
ATOM 1118 O O . ASP A 1 133 ? -25.270 -9.093 15.801 1.00 37.97 133 ASP A O 1
ATOM 1122 N N . SER A 1 134 ? -25.219 -11.249 15.171 1.00 42.19 134 SER A N 1
ATOM 1123 C CA . SER A 1 134 ? -24.901 -11.117 13.745 1.00 42.19 134 SER A CA 1
ATOM 1124 C C . SER A 1 134 ? -23.609 -10.368 13.362 1.00 42.19 134 SER A C 1
ATOM 1126 O O . SER A 1 134 ? -23.418 -9.169 13.540 1.00 42.19 134 SER A O 1
ATOM 1128 N N . ILE A 1 135 ? -22.737 -11.110 12.680 1.00 40.62 135 ILE A N 1
ATOM 1129 C CA . ILE A 1 135 ? -21.414 -10.754 12.130 1.00 40.62 135 ILE A CA 1
ATOM 1130 C C . ILE A 1 135 ? -21.489 -9.644 11.040 1.00 40.62 135 ILE A C 1
ATOM 1132 O O . ILE A 1 135 ? -20.545 -9.391 10.298 1.00 40.62 135 ILE A O 1
ATOM 1136 N N . THR A 1 136 ? -22.606 -8.927 10.924 1.00 47.59 136 THR A N 1
ATOM 1137 C CA . THR A 1 136 ? -22.892 -7.974 9.844 1.00 47.59 136 THR A CA 1
ATOM 1138 C C . THR A 1 136 ? -22.942 -6.506 10.269 1.00 47.59 136 THR A C 1
ATOM 1140 O O . THR A 1 136 ? -22.992 -5.650 9.392 1.00 47.59 136 THR A O 1
ATOM 1143 N N . GLY A 1 137 ? -22.916 -6.175 11.566 1.00 39.00 137 GLY A N 1
ATOM 1144 C CA . GLY A 1 137 ? -23.141 -4.796 12.034 1.00 39.00 137 GLY A CA 1
ATOM 1145 C C . GLY A 1 137 ? -21.945 -3.849 11.875 1.00 39.00 137 GLY A C 1
ATOM 1146 O O . GLY A 1 137 ? -22.053 -2.795 11.254 1.00 39.00 137 GLY A O 1
ATOM 1147 N N . TRP A 1 138 ? -20.785 -4.229 12.410 1.00 42.94 138 TRP A N 1
ATOM 1148 C CA . TRP A 1 138 ? -19.638 -3.323 12.551 1.00 42.94 138 TRP A CA 1
ATOM 1149 C C . TRP A 1 138 ? -18.775 -3.195 11.282 1.00 42.94 138 TRP A C 1
ATOM 1151 O O . TRP A 1 138 ? -18.174 -2.152 11.045 1.00 42.94 138 TRP A O 1
ATOM 1161 N N . ALA A 1 139 ? -18.760 -4.220 10.420 1.00 42.19 139 ALA A N 1
ATOM 1162 C CA . ALA A 1 139 ? -18.059 -4.192 9.131 1.00 42.19 139 ALA A CA 1
ATOM 1163 C C . ALA A 1 139 ? -18.910 -3.598 7.988 1.00 42.19 139 ALA A C 1
ATOM 1165 O O . ALA A 1 139 ? -18.382 -3.251 6.928 1.00 42.19 139 ALA A O 1
ATOM 1166 N N . ALA A 1 140 ? -20.230 -3.456 8.173 1.00 43.56 140 ALA A N 1
ATOM 1167 C CA . ALA A 1 140 ? -21.124 -2.932 7.139 1.00 43.56 140 ALA A CA 1
ATOM 1168 C C . ALA A 1 140 ? -20.791 -1.496 6.692 1.00 43.56 140 ALA A C 1
ATOM 1170 O O . ALA A 1 140 ? -20.848 -1.261 5.485 1.00 43.56 140 ALA A O 1
ATOM 1171 N N . PRO A 1 141 ? -20.413 -0.545 7.570 1.00 45.28 141 PRO A N 1
ATOM 1172 C CA . PRO A 1 141 ? -19.993 0.791 7.143 1.00 45.28 141 PRO A CA 1
ATOM 1173 C C . PRO A 1 141 ? -18.700 0.767 6.314 1.00 45.28 141 PRO A C 1
ATOM 1175 O O . PRO A 1 141 ? -18.624 1.437 5.285 1.00 45.28 141 PRO A O 1
ATOM 1178 N N . LEU A 1 142 ? -17.726 -0.066 6.703 1.00 47.28 142 LEU A N 1
ATOM 1179 C CA . LEU A 1 142 ? -16.439 -0.215 6.009 1.00 47.28 142 LEU A CA 1
ATOM 1180 C C . LEU A 1 142 ? -16.619 -0.804 4.598 1.00 47.28 142 LEU A C 1
ATOM 1182 O O . LEU A 1 142 ? -16.080 -0.277 3.625 1.00 47.28 142 LEU A O 1
ATOM 1186 N N . ILE A 1 143 ? -17.461 -1.834 4.455 1.00 45.69 143 ILE A N 1
ATOM 1187 C CA . ILE A 1 143 ? -17.791 -2.438 3.150 1.00 45.69 143 ILE A CA 1
ATOM 1188 C C . ILE A 1 143 ? -18.675 -1.499 2.307 1.00 45.69 143 ILE A C 1
ATOM 1190 O O . ILE A 1 143 ? -18.505 -1.408 1.089 1.00 45.69 143 ILE A O 1
ATOM 1194 N N . ARG A 1 144 ? -19.617 -0.774 2.929 1.00 39.50 144 ARG A N 1
ATOM 1195 C CA . ARG A 1 144 ? -20.540 0.143 2.236 1.00 39.50 144 ARG A CA 1
ATOM 1196 C C . ARG A 1 144 ? -19.827 1.386 1.696 1.00 39.50 144 ARG A C 1
ATOM 1198 O O . ARG A 1 144 ? -20.179 1.831 0.607 1.00 39.50 144 ARG A O 1
ATOM 1205 N N . ASN A 1 145 ? -18.821 1.911 2.397 1.00 42.75 145 ASN A N 1
ATOM 1206 C CA . ASN A 1 145 ? -18.022 3.040 1.910 1.00 42.75 145 ASN A CA 1
ATOM 1207 C C . ASN A 1 145 ? -17.060 2.629 0.784 1.00 42.75 145 ASN A C 1
ATOM 1209 O O . ASN A 1 145 ? -16.933 3.372 -0.188 1.00 42.75 145 ASN A O 1
ATOM 1213 N N . ALA A 1 146 ? -16.495 1.414 0.822 1.00 43.25 146 ALA A N 1
ATOM 1214 C CA . ALA A 1 146 ? -15.728 0.867 -0.303 1.00 43.25 146 ALA A CA 1
ATOM 1215 C C . ALA A 1 146 ? -16.580 0.706 -1.583 1.00 43.25 146 ALA A C 1
ATOM 1217 O O . ALA A 1 146 ? -16.087 0.911 -2.690 1.00 43.25 146 ALA A O 1
ATOM 1218 N N . ALA A 1 147 ? -17.876 0.404 -1.441 1.00 39.41 147 ALA A N 1
ATOM 1219 C CA . ALA A 1 147 ? -18.819 0.268 -2.556 1.00 39.41 147 ALA A CA 1
ATOM 1220 C C . ALA A 1 147 ? -19.414 1.600 -3.064 1.00 39.41 147 ALA A C 1
ATOM 1222 O O . ALA A 1 147 ? -20.107 1.608 -4.081 1.00 39.41 147 ALA A O 1
ATOM 1223 N N . ARG A 1 148 ? -19.176 2.726 -2.373 1.00 36.53 148 ARG A N 1
ATOM 1224 C CA . ARG A 1 148 ? -19.718 4.052 -2.735 1.00 36.53 148 ARG A CA 1
ATOM 1225 C C . ARG A 1 148 ? -18.755 4.895 -3.571 1.00 36.53 148 ARG A C 1
ATOM 1227 O O . ARG A 1 148 ? -19.091 6.020 -3.934 1.00 36.53 148 ARG A O 1
ATOM 1234 N N . ILE A 1 149 ? -17.586 4.351 -3.908 1.00 40.31 149 ILE A N 1
ATOM 1235 C CA . ILE A 1 149 ? -16.714 4.932 -4.925 1.00 40.31 149 ILE A CA 1
ATOM 1236 C C . ILE A 1 149 ? -17.505 4.902 -6.239 1.00 40.31 149 ILE A C 1
ATOM 1238 O O . ILE A 1 149 ? -17.842 3.807 -6.699 1.00 40.31 149 ILE A O 1
ATOM 1242 N N . PRO A 1 150 ? -17.841 6.051 -6.857 1.00 30.80 150 PRO A N 1
ATOM 1243 C CA . PRO A 1 150 ? -18.443 6.021 -8.175 1.00 30.80 150 PRO A CA 1
ATOM 1244 C C . PRO A 1 150 ? -17.453 5.301 -9.086 1.00 30.80 150 PRO A C 1
ATOM 1246 O O . PRO A 1 150 ? -16.333 5.778 -9.291 1.00 30.80 150 PRO A O 1
ATOM 1249 N N . ALA A 1 151 ? -17.852 4.141 -9.616 1.00 40.00 151 ALA A N 1
ATOM 1250 C CA . ALA A 1 151 ? -17.211 3.590 -10.794 1.00 40.00 151 ALA A CA 1
ATOM 1251 C C . ALA A 1 151 ? -17.206 4.737 -11.800 1.00 40.00 151 ALA A C 1
ATOM 1253 O O . ALA A 1 151 ? -18.278 5.181 -12.221 1.00 40.00 151 ALA A O 1
ATOM 1254 N N . LYS A 1 152 ? -16.029 5.310 -12.079 1.00 39.09 152 LYS A N 1
ATOM 1255 C CA . LYS A 1 152 ? -15.906 6.382 -13.061 1.00 39.09 152 LYS A CA 1
ATOM 1256 C C . LYS A 1 152 ? -16.366 5.792 -14.388 1.00 39.09 152 LYS A C 1
ATOM 1258 O O . LYS A 1 152 ? -15.594 5.152 -15.094 1.00 39.09 152 LYS A O 1
ATOM 1263 N N . LYS A 1 153 ? -17.648 5.992 -14.704 1.00 39.09 153 LYS A N 1
ATOM 1264 C CA . LYS A 1 153 ? -18.102 6.079 -16.079 1.00 39.09 153 LYS A CA 1
ATOM 1265 C C . LYS A 1 153 ? -17.182 7.102 -16.729 1.00 39.09 153 LYS A C 1
ATOM 1267 O O . LYS A 1 153 ? -16.966 8.185 -16.197 1.00 39.09 153 LYS A O 1
ATOM 1272 N N . ASP A 1 154 ? -16.634 6.679 -17.848 1.00 44.00 154 ASP A N 1
ATOM 1273 C CA . ASP A 1 154 ? -15.825 7.468 -18.753 1.00 44.00 154 ASP A CA 1
ATOM 1274 C C . ASP A 1 154 ? -14.339 7.660 -18.427 1.00 44.00 154 ASP A C 1
ATOM 1276 O O . ASP A 1 154 ? -13.827 8.732 -18.105 1.00 44.00 154 ASP A O 1
ATOM 1280 N N . GLN A 1 155 ? -13.596 6.571 -18.613 1.00 41.56 155 GLN A N 1
ATOM 1281 C CA . GLN A 1 155 ? -12.156 6.622 -18.859 1.00 41.56 155 GLN A CA 1
ATOM 1282 C C . GLN A 1 155 ? -11.839 6.937 -20.341 1.00 41.56 155 GLN A C 1
ATOM 1284 O O . GLN A 1 155 ? -10.685 7.211 -20.658 1.00 41.56 155 GLN A O 1
ATOM 1289 N N . ARG A 1 156 ? -12.842 6.969 -21.243 1.00 38.47 156 ARG A N 1
ATOM 1290 C CA . ARG A 1 156 ? -12.667 7.295 -22.674 1.00 38.47 156 ARG A CA 1
ATOM 1291 C C . ARG A 1 156 ? -12.641 8.802 -22.944 1.00 38.47 156 ARG A C 1
ATOM 1293 O O . ARG A 1 156 ? -11.887 9.236 -23.813 1.00 38.47 156 ARG A O 1
ATOM 1300 N N . GLU A 1 157 ? -13.379 9.610 -22.188 1.00 38.97 157 GLU A N 1
ATOM 1301 C CA . GLU A 1 157 ? -13.391 11.070 -22.378 1.00 38.97 157 GLU A CA 1
ATOM 1302 C C . GLU A 1 157 ? -12.119 11.780 -21.879 1.00 38.97 157 GLU A C 1
ATOM 1304 O O . GLU A 1 157 ? -11.716 12.797 -22.446 1.00 38.97 157 GLU A O 1
ATOM 1309 N N . ARG A 1 158 ? -11.417 11.236 -20.871 1.00 36.47 158 ARG A N 1
ATOM 1310 C CA . ARG A 1 158 ? -10.174 11.848 -20.354 1.00 36.47 158 ARG A CA 1
ATOM 1311 C C . ARG A 1 158 ? -8.958 11.646 -21.259 1.00 36.47 158 ARG A C 1
ATOM 1313 O O . ARG A 1 158 ? -8.106 12.529 -21.284 1.00 36.47 158 ARG A O 1
ATOM 1320 N N . CYS A 1 159 ? -8.901 10.554 -22.026 1.00 38.75 159 CYS A N 1
ATOM 1321 C CA . CYS A 1 159 ? -7.834 10.332 -23.010 1.00 38.75 159 CYS A CA 1
ATOM 1322 C C . CYS A 1 159 ? -7.899 11.331 -24.177 1.00 38.75 159 CYS A C 1
ATOM 1324 O O . CYS A 1 159 ? -6.858 11.788 -24.631 1.00 38.75 159 CYS A O 1
ATOM 1326 N N . ARG A 1 160 ? -9.095 11.766 -24.606 1.00 36.41 160 ARG A N 1
ATOM 1327 C CA . ARG A 1 160 ? -9.234 12.753 -25.699 1.00 36.41 160 ARG A CA 1
ATOM 1328 C C . ARG A 1 160 ? -8.704 14.148 -25.359 1.00 36.41 160 ARG A C 1
ATOM 1330 O O . ARG A 1 160 ? -8.491 14.944 -26.263 1.00 36.41 160 ARG A O 1
ATOM 1337 N N . LYS A 1 161 ? -8.528 14.464 -24.071 1.00 41.59 161 LYS A N 1
ATOM 1338 C CA . LYS A 1 161 ? -8.122 15.801 -23.617 1.00 41.59 161 LYS A CA 1
ATOM 1339 C C . LYS A 1 161 ? -6.607 15.952 -23.426 1.00 41.59 161 LYS A C 1
ATOM 1341 O O . LYS A 1 161 ? -6.163 17.078 -23.240 1.00 41.59 161 LYS A O 1
ATOM 1346 N N . TRP A 1 162 ? -5.841 14.857 -23.447 1.00 35.81 162 TRP A N 1
ATOM 1347 C CA . TRP A 1 162 ? -4.415 14.869 -23.090 1.00 35.81 162 TRP A CA 1
ATOM 1348 C C . TRP A 1 162 ? -3.438 14.509 -24.214 1.00 35.81 162 TRP A C 1
ATOM 1350 O O . TRP A 1 162 ? -2.257 14.738 -24.016 1.00 35.81 162 TRP A O 1
ATOM 1360 N N . ASP A 1 163 ? -3.891 14.052 -25.386 1.00 41.31 163 ASP A N 1
ATOM 1361 C CA . ASP A 1 163 ? -3.041 13.979 -26.587 1.00 41.31 163 ASP A CA 1
ATOM 1362 C C . ASP A 1 163 ? -3.891 13.790 -27.860 1.00 41.31 163 ASP A C 1
ATOM 1364 O O . ASP A 1 163 ? -4.510 12.735 -28.025 1.00 41.31 163 ASP A O 1
ATOM 1368 N N . PRO A 1 164 ? -3.943 14.760 -28.795 1.00 36.81 164 PRO A N 1
ATOM 1369 C CA . PRO A 1 164 ? -4.644 14.590 -30.073 1.00 36.81 164 PRO A CA 1
ATOM 1370 C C . PRO A 1 164 ? -3.940 13.629 -31.044 1.00 36.81 164 PRO A C 1
ATOM 1372 O O . PRO A 1 164 ? -4.521 13.272 -32.063 1.00 36.81 164 PRO A O 1
ATOM 1375 N N . CYS A 1 165 ? -2.697 13.226 -30.763 1.00 45.38 165 CYS A N 1
ATOM 1376 C CA . CYS A 1 165 ? -1.820 12.587 -31.751 1.00 45.38 165 CYS A CA 1
ATOM 1377 C C . CYS A 1 165 ? -1.715 11.055 -31.651 1.00 45.38 165 CYS A C 1
ATOM 1379 O O . CYS A 1 165 ? -1.018 10.456 -32.461 1.00 45.38 165 CYS A O 1
ATOM 1381 N N . LEU A 1 166 ? -2.393 10.396 -30.704 1.00 41.06 166 LEU A N 1
ATOM 1382 C CA . LEU A 1 166 ? -2.308 8.932 -30.533 1.00 41.06 166 LEU A CA 1
ATOM 1383 C C . LEU A 1 166 ? -3.470 8.149 -31.170 1.00 41.06 166 LEU A C 1
ATOM 1385 O O . LEU A 1 166 ? -3.708 6.995 -30.816 1.00 41.06 166 LEU A O 1
ATOM 1389 N N . CYS A 1 167 ? -4.196 8.747 -32.118 1.00 37.84 167 CYS A N 1
ATOM 1390 C CA . CYS A 1 167 ? -5.178 8.050 -32.952 1.00 37.84 167 CYS A CA 1
ATOM 1391 C C . CYS A 1 167 ? -5.117 8.566 -34.401 1.00 37.84 167 CYS A C 1
ATOM 1393 O O . CYS A 1 167 ? -5.654 9.631 -34.693 1.00 37.84 167 CYS A O 1
ATOM 1395 N N . GLY A 1 168 ? -4.493 7.784 -35.280 1.00 36.06 168 GLY A N 1
ATOM 1396 C CA . GLY A 1 168 ? -4.550 7.884 -36.745 1.00 36.06 168 GLY A CA 1
ATOM 1397 C C . GLY A 1 168 ? -3.525 6.909 -37.338 1.00 36.06 168 GLY A C 1
ATOM 1398 O O . GLY A 1 168 ? -2.363 6.968 -36.943 1.00 36.06 168 GLY A O 1
ATOM 1399 N N . ASP A 1 169 ? -3.848 5.941 -38.192 1.00 37.06 169 ASP A N 1
ATOM 1400 C CA . ASP A 1 169 ? -5.121 5.427 -38.729 1.00 37.06 169 ASP A CA 1
ATOM 1401 C C . ASP A 1 169 ? -5.160 3.895 -38.555 1.00 37.06 169 ASP A C 1
ATOM 1403 O O . ASP A 1 169 ? -4.067 3.276 -38.545 1.00 37.06 169 ASP A O 1
#

Secondary structure (DSSP, 8-state):
-PPP--HHHHHTTEEEE--TTSPPP---HHHHHHHHHHHHT-BTTB-------EEEEEPGGGS-TTSTTHHHHHTT-PEEEEEEE-HHHHHHHHHHHHHHHHHHHHSGGGTT--GGG----S----------S-TTSSSHHHHHHHTTS---S-SHHHHTTT-TTS---

Foldseek 3Di:
DDDDDDPVVVPPLEDEDEDPPDDDQDDDPVNVVVLVVQVVPDDPVDDGDPDDWDKDWDDLVNDDPPDPCNCSCVVVVRIYIYTPDPVNVVVSVVLLVVLVLVLQCPDPVNPPPDSVPRDDDPDPDPPPDDDPDDPCPPCVVVVVVVVPPPPPDDPPVVVVVPDVPPDDD

Solvent-accessible surface area (backbone atoms only — not comparable to full-atom values): 11173 Å² total; per-residue (Å²): 132,88,77,92,76,55,72,69,68,60,59,56,64,48,42,83,42,76,55,87,91,56,79,77,88,73,82,49,73,68,55,53,48,52,54,48,51,58,61,72,68,55,46,97,93,46,91,73,87,90,75,75,72,42,70,43,79,50,58,74,89,71,54,50,82,89,42,94,57,28,66,46,37,70,78,64,68,30,44,42,26,39,49,77,40,43,57,63,59,56,51,46,53,54,52,47,52,51,52,49,56,54,52,59,54,70,35,80,95,34,62,93,56,58,78,92,76,66,75,94,61,101,68,77,74,81,72,91,67,85,74,93,71,70,100,59,66,85,57,43,62,62,56,51,56,68,67,63,58,75,78,73,79,65,74,68,66,60,53,67,76,76,52,84,80,85,72,86,133

Sequence (169 aa):
MEKPISLERLFKEKIFRIPDYQRGYAWQREQLKAFWEDLVNLKEDRSHYTGVLTLTEVSNAAVQEDSKEFWLVDDHSYRLYHVVDGQQRLTTFVIFIQAFAEFFRVLPEHQGKPSAEIYVTDRLAHTTETPTDSITGWAAPLIRNAARIPAKKDQRERCRKWDPCLCGD

Mean predicted aligned error: 13.55 Å

Radius of gyration: 20.26 Å; Cα contacts (8 Å, |Δi|>4): 91; chains: 1; bounding box: 44×34×67 Å

pLDDT: mean 74.39, std 22.13, range [30.8, 95.69]